Protein AF-A0A2G9T754-F1 (afdb_monomer_lite)

InterPro domains:
  IPR001763 Rhodanese-like domain [PS50206] (34-112)
  IPR036873 Rhodanese-like domain superfamily [G3DSA:3.40.250.10] (13-132)
  IPR036873 Rhodanese-like domain superfamily [SSF52821] (12-132)
  IPR045078 Sulfurtransferase TST/MPST-like [PTHR11364] (13-131)

Organism: Teladorsagia circumcincta (NCBI:txid45464)

Structure (mmCIF, N/CA/C/O backbone):
data_AF-A0A2G9T754-F1
#
_entry.id   AF-A0A2G9T754-F1
#
loop_
_atom_site.group_PDB
_atom_site.id
_atom_site.type_symbol
_atom_site.label_atom_id
_atom_site.label_alt_id
_atom_site.label_comp_id
_atom_site.label_asym_id
_atom_site.label_entity_id
_atom_site.label_seq_id
_atom_site.pdbx_PDB_ins_code
_atom_site.Cartn_x
_atom_site.Cartn_y
_atom_site.Cartn_z
_atom_site.occupancy
_atom_site.B_iso_or_equiv
_atom_site.auth_seq_id
_atom_site.auth_comp_id
_atom_site.auth_asym_id
_atom_site.auth_atom_id
_atom_site.pdbx_PDB_model_num
ATOM 1 N N . ARG A 1 1 ? 9.899 32.865 -13.863 1.00 56.44 1 ARG A N 1
ATOM 2 C CA . ARG A 1 1 ? 10.130 32.770 -12.399 1.00 56.44 1 ARG A CA 1
ATOM 3 C C . ARG A 1 1 ? 8.811 32.356 -11.770 1.00 56.44 1 ARG A C 1
ATOM 5 O O . ARG A 1 1 ? 7.850 33.092 -11.930 1.00 56.44 1 ARG A O 1
ATOM 12 N N . GLY A 1 2 ? 8.735 31.162 -11.184 1.00 69.69 2 GLY A N 1
ATOM 13 C CA . GLY A 1 2 ? 7.503 30.675 -10.562 1.00 69.69 2 GLY A CA 1
ATOM 14 C C . GLY A 1 2 ? 7.271 31.360 -9.218 1.00 69.69 2 GLY A C 1
ATOM 15 O O . GLY A 1 2 ? 8.175 31.392 -8.391 1.00 69.69 2 GLY A O 1
ATOM 16 N N . THR A 1 3 ? 6.082 31.916 -9.011 1.00 82.50 3 THR A N 1
ATOM 17 C CA . THR A 1 3 ? 5.632 32.522 -7.745 1.00 82.50 3 THR A CA 1
ATOM 18 C C . THR A 1 3 ? 4.997 31.478 -6.823 1.00 82.50 3 THR A C 1
ATOM 20 O O . THR A 1 3 ? 4.012 31.754 -6.142 1.00 82.50 3 THR A O 1
ATOM 23 N N . TRP A 1 4 ? 5.521 30.253 -6.835 1.00 83.12 4 TRP A N 1
ATOM 24 C CA . TRP A 1 4 ? 4.996 29.158 -6.027 1.00 83.12 4 TRP A CA 1
ATOM 25 C C . TRP A 1 4 ? 5.562 29.255 -4.611 1.00 83.12 4 TRP A C 1
ATOM 27 O O . TRP A 1 4 ? 6.761 29.474 -4.428 1.00 83.12 4 TRP A O 1
ATOM 37 N N . LYS A 1 5 ? 4.699 29.080 -3.611 1.00 83.06 5 LYS A N 1
ATOM 38 C CA . LYS A 1 5 ? 5.104 28.839 -2.226 1.00 83.06 5 LYS A CA 1
ATOM 39 C C . LYS A 1 5 ? 4.926 27.356 -1.939 1.00 83.06 5 LYS A C 1
ATOM 41 O O . LYS A 1 5 ? 3.854 26.819 -2.202 1.00 83.06 5 LYS A O 1
ATOM 46 N N . ALA A 1 6 ? 5.963 26.715 -1.408 1.00 81.50 6 ALA A N 1
ATOM 47 C CA . ALA A 1 6 ? 5.830 25.368 -0.876 1.00 81.50 6 ALA A CA 1
ATOM 48 C C . ALA A 1 6 ? 4.926 25.415 0.365 1.00 81.50 6 ALA A C 1
ATOM 50 O O . ALA A 1 6 ? 5.126 26.253 1.245 1.00 81.50 6 ALA A O 1
ATOM 51 N N . GLY A 1 7 ? 3.922 24.546 0.399 1.00 80.75 7 GLY A N 1
ATOM 52 C CA . GLY A 1 7 ? 3.152 24.238 1.599 1.00 80.75 7 GLY A CA 1
ATOM 53 C C . GLY A 1 7 ? 3.546 22.853 2.094 1.00 80.75 7 GLY A C 1
ATOM 54 O O . GLY A 1 7 ? 3.818 21.972 1.276 1.00 80.75 7 GLY A O 1
ATOM 55 N N . ASP A 1 8 ? 3.590 22.669 3.409 1.00 81.56 8 ASP A N 1
ATOM 56 C CA . ASP A 1 8 ? 3.781 21.349 3.999 1.00 81.56 8 ASP A CA 1
ATOM 57 C C . ASP A 1 8 ? 2.451 20.587 3.972 1.00 81.56 8 ASP A C 1
ATOM 59 O O . ASP A 1 8 ? 1.479 20.987 4.610 1.00 81.56 8 ASP A O 1
ATOM 63 N N . ASN A 1 9 ? 2.411 19.514 3.185 1.00 83.75 9 ASN A N 1
ATOM 64 C CA . ASN A 1 9 ? 1.278 18.597 3.094 1.00 83.75 9 ASN A CA 1
ATOM 65 C C . ASN A 1 9 ? 1.687 17.173 3.505 1.00 83.75 9 ASN A C 1
ATOM 67 O O . ASN A 1 9 ? 1.023 16.217 3.111 1.00 83.75 9 ASN A O 1
ATOM 71 N N . MET A 1 10 ? 2.779 16.999 4.261 1.00 84.25 10 MET A N 1
ATOM 72 C CA . MET A 1 10 ? 3.280 15.666 4.614 1.00 84.25 10 MET A CA 1
ATOM 73 C C . MET A 1 10 ? 2.240 14.835 5.366 1.00 84.25 10 MET A C 1
ATOM 75 O O . MET A 1 10 ? 2.023 13.682 5.004 1.00 84.25 10 MET A O 1
ATOM 79 N N . ALA A 1 11 ? 1.531 15.434 6.327 1.00 87.44 11 ALA A N 1
ATOM 80 C CA . ALA A 1 11 ? 0.493 14.759 7.112 1.00 87.44 11 ALA A CA 1
ATOM 81 C C . ALA A 1 11 ? -0.716 14.290 6.280 1.00 87.44 11 ALA A C 1
ATOM 83 O O . ALA A 1 11 ? -1.475 13.436 6.722 1.00 87.44 11 ALA A O 1
ATOM 84 N N . LYS A 1 12 ? -0.907 14.837 5.071 1.00 89.81 12 LYS A N 1
ATOM 85 C CA . LYS A 1 12 ? -1.960 14.384 4.154 1.00 89.81 12 LYS A CA 1
ATOM 86 C C . LYS A 1 12 ? -1.599 13.048 3.500 1.00 89.81 12 LYS A C 1
ATOM 88 O O . LYS A 1 12 ? -2.485 12.233 3.284 1.00 89.81 12 LYS A O 1
ATOM 93 N N . TYR A 1 13 ? -0.325 12.858 3.159 1.00 92.44 13 TYR A N 1
ATOM 94 C CA . TYR A 1 13 ? 0.143 11.722 2.357 1.00 92.44 13 TYR A CA 1
ATOM 95 C C . TYR A 1 13 ? 0.892 10.668 3.166 1.00 92.44 13 TYR A C 1
ATOM 97 O O . TYR A 1 13 ? 1.224 9.626 2.617 1.00 92.44 13 TYR A O 1
ATOM 105 N N . ASN A 1 14 ? 1.175 10.921 4.443 1.00 94.94 14 ASN A N 1
ATOM 106 C CA . ASN A 1 14 ? 1.862 9.977 5.316 1.00 94.94 14 ASN A CA 1
ATOM 107 C C . ASN A 1 14 ? 0.991 9.658 6.526 1.00 94.94 14 ASN A C 1
ATOM 109 O O . ASN A 1 14 ? 0.244 10.514 7.005 1.00 94.94 14 ASN A O 1
ATOM 113 N N . ILE A 1 15 ? 1.112 8.428 7.009 1.00 95.75 15 ILE A N 1
ATOM 114 C CA . ILE A 1 15 ? 0.541 7.978 8.273 1.00 95.75 15 ILE A CA 1
ATOM 115 C C . ILE A 1 15 ? 1.659 7.398 9.136 1.00 95.75 15 ILE A C 1
ATOM 117 O O . ILE A 1 15 ? 2.487 6.630 8.646 1.00 95.75 15 ILE A O 1
ATOM 121 N N . THR A 1 16 ? 1.713 7.786 10.408 1.00 95.25 16 THR A N 1
ATOM 122 C CA . THR A 1 16 ? 2.740 7.286 11.330 1.00 95.25 16 THR A CA 1
ATOM 123 C C . THR A 1 16 ? 2.314 5.975 11.985 1.00 95.25 16 THR A C 1
ATOM 125 O O . THR A 1 16 ? 1.135 5.612 11.996 1.00 95.25 16 THR A O 1
ATOM 128 N N . PHE A 1 17 ? 3.278 5.270 12.579 1.00 95.00 17 PHE A N 1
ATOM 129 C CA . PHE A 1 17 ? 2.997 4.078 13.378 1.00 95.00 17 PHE A CA 1
ATOM 130 C C . PHE A 1 17 ? 2.030 4.383 14.532 1.00 95.00 17 PHE A C 1
ATOM 132 O O . PHE A 1 17 ? 1.091 3.630 14.766 1.00 95.00 17 PHE A O 1
ATOM 139 N N . GLU A 1 18 ? 2.206 5.517 15.213 1.00 96.44 18 GLU A N 1
ATOM 140 C CA . GLU A 1 18 ? 1.353 5.931 16.330 1.00 96.44 18 GLU A CA 1
ATOM 141 C C . GLU A 1 18 ? -0.096 6.156 15.893 1.00 96.44 18 GLU A C 1
ATOM 143 O O . GLU A 1 18 ? -1.006 5.799 16.631 1.00 96.44 18 GLU A O 1
ATOM 148 N N . GLN A 1 19 ? -0.312 6.705 14.693 1.00 95.94 19 GLN A N 1
ATOM 149 C CA . GLN A 1 19 ? -1.652 6.894 14.130 1.00 95.94 19 GLN A CA 1
ATOM 150 C C . GLN A 1 19 ? -2.292 5.566 13.706 1.00 95.94 19 GLN A C 1
ATOM 152 O O . GLN A 1 19 ? -3.493 5.379 13.869 1.00 95.94 19 GLN A O 1
ATOM 157 N N . LEU A 1 20 ? -1.504 4.624 13.178 1.00 95.69 20 LEU A N 1
ATOM 158 C CA . LEU A 1 20 ? -1.991 3.277 12.854 1.00 95.69 20 LEU A CA 1
ATOM 159 C C . LEU A 1 20 ? -2.398 2.489 14.106 1.00 95.69 20 LEU A C 1
ATOM 161 O O . LEU A 1 20 ? -3.384 1.750 14.081 1.00 95.69 20 LEU A O 1
ATOM 165 N N . GLU A 1 21 ? -1.651 2.664 15.194 1.00 95.88 21 GLU A N 1
ATOM 166 C CA . GLU A 1 21 ? -1.888 2.008 16.481 1.00 95.88 21 GLU A CA 1
ATOM 167 C C . GLU A 1 21 ? -2.886 2.752 17.380 1.00 95.88 21 GLU A C 1
ATOM 169 O O . GLU A 1 21 ? -3.243 2.245 18.448 1.00 95.88 21 GLU A O 1
ATOM 174 N N . GLU A 1 22 ? -3.342 3.939 16.974 1.00 96.88 22 GLU A N 1
ATOM 175 C CA . GLU A 1 22 ? -4.318 4.720 17.725 1.00 96.88 22 GLU A CA 1
ATOM 176 C C . GLU A 1 22 ? -5.637 3.945 17.855 1.00 96.88 22 GLU A C 1
ATOM 178 O O . GLU A 1 22 ? -6.098 3.271 16.929 1.00 96.88 22 GLU A O 1
ATOM 183 N N . GLN A 1 23 ? -6.254 4.021 19.034 1.00 96.25 23 GLN A N 1
ATOM 184 C CA . GLN A 1 23 ? -7.524 3.360 19.311 1.00 96.25 23 GLN A CA 1
ATOM 185 C C . GLN A 1 23 ? -8.677 4.149 18.676 1.00 96.25 23 GLN A C 1
ATOM 187 O O . GLN A 1 23 ? -8.957 5.277 19.080 1.00 96.25 23 GLN A O 1
ATOM 192 N N . HIS A 1 24 ? -9.419 3.525 17.760 1.00 92.69 24 HIS A N 1
ATOM 193 C CA . HIS A 1 24 ? -10.610 4.105 17.137 1.00 92.69 24 HIS A CA 1
ATOM 194 C C . HIS A 1 24 ? -11.844 3.278 17.500 1.00 92.69 24 HIS A C 1
ATOM 196 O O . HIS A 1 24 ? -12.238 2.357 16.789 1.00 92.69 24 HIS A O 1
ATOM 202 N N . GLY A 1 25 ? -12.471 3.616 18.629 1.00 92.12 25 GLY A N 1
ATOM 203 C CA . GLY A 1 25 ? -13.604 2.854 19.152 1.00 92.12 25 GLY A CA 1
ATOM 204 C C . GLY A 1 25 ? -13.144 1.555 19.810 1.00 92.12 25 GLY A C 1
ATOM 205 O O . GLY A 1 25 ? -12.395 1.591 20.784 1.00 92.12 25 GLY A O 1
ATOM 206 N N . ASP A 1 26 ? -13.602 0.414 19.302 1.00 94.25 26 ASP A N 1
ATOM 207 C CA . ASP A 1 26 ? -13.332 -0.925 19.840 1.00 94.25 26 ASP A CA 1
ATOM 208 C C . ASP A 1 26 ? -12.052 -1.579 19.298 1.00 94.25 26 ASP A C 1
ATOM 210 O O . ASP A 1 26 ? -11.551 -2.522 19.909 1.00 94.25 26 ASP A O 1
ATOM 214 N N . ARG A 1 27 ? -11.480 -1.046 18.214 1.00 95.19 27 ARG A N 1
ATOM 215 C CA . ARG A 1 27 ? -10.271 -1.568 17.559 1.00 95.19 27 ARG A CA 1
ATOM 216 C C . ARG A 1 27 ? -9.297 -0.453 17.156 1.00 95.19 27 ARG A C 1
ATOM 218 O O . ARG A 1 27 ? -9.697 0.705 17.004 1.00 95.19 27 ARG A O 1
ATOM 225 N N . LYS A 1 28 ? -8.014 -0.778 16.999 1.00 96.81 28 LYS A N 1
ATOM 226 C CA . LYS A 1 28 ? -6.987 0.162 16.507 1.00 96.81 28 LYS A CA 1
ATOM 227 C C . LYS A 1 28 ? -7.207 0.481 15.038 1.00 96.81 28 LYS A C 1
ATOM 229 O O . LYS A 1 28 ? -7.778 -0.346 14.333 1.00 96.81 28 LYS A O 1
ATOM 234 N N . TYR A 1 29 ? -6.730 1.623 14.542 1.00 95.88 29 TYR A N 1
ATOM 235 C CA . TYR A 1 29 ? -6.957 2.019 13.144 1.00 95.88 29 TYR A CA 1
ATOM 236 C C . TYR A 1 29 ? -6.502 0.950 12.135 1.00 95.88 29 TYR A C 1
ATOM 238 O O . TYR A 1 29 ? -7.251 0.599 11.225 1.00 95.88 29 TYR A O 1
ATOM 246 N N . ILE A 1 30 ? -5.332 0.344 12.352 1.00 96.00 30 ILE A N 1
ATOM 247 C CA . ILE A 1 30 ? -4.789 -0.728 11.501 1.00 96.00 30 ILE A CA 1
ATOM 248 C C . ILE A 1 30 ? -5.649 -2.008 11.471 1.00 96.00 30 ILE A C 1
ATOM 250 O O . ILE A 1 30 ? -5.539 -2.809 10.547 1.00 96.00 30 ILE A O 1
ATOM 254 N N . GLU A 1 31 ? -6.540 -2.204 12.445 1.00 96.56 31 GLU A N 1
ATOM 255 C CA . GLU A 1 31 ? -7.410 -3.384 12.551 1.00 96.56 31 GLU A CA 1
ATOM 256 C C . GLU A 1 31 ? -8.714 -3.238 11.744 1.00 96.56 31 GLU A C 1
ATOM 258 O O . GLU A 1 31 ? -9.469 -4.204 11.599 1.00 96.56 31 GLU A O 1
ATOM 263 N N . TRP A 1 32 ? -8.981 -2.065 11.154 1.00 95.94 32 TRP A N 1
ATOM 264 C CA . TRP A 1 32 ? -10.134 -1.802 10.278 1.00 95.94 32 TRP A CA 1
ATOM 265 C C . TRP A 1 32 ? -9.955 -2.420 8.873 1.00 95.94 32 TRP A C 1
ATOM 267 O O . TRP A 1 32 ? -10.197 -1.791 7.847 1.00 95.94 32 TRP A O 1
ATOM 277 N N . THR A 1 33 ? -9.531 -3.684 8.813 1.00 94.94 33 THR A N 1
ATOM 278 C CA . THR A 1 33 ? -9.178 -4.416 7.577 1.00 94.94 33 THR A CA 1
ATOM 279 C C . THR A 1 33 ? -10.333 -4.549 6.573 1.00 94.94 33 THR A C 1
ATOM 281 O O . THR A 1 33 ? -10.103 -4.691 5.370 1.00 94.94 33 THR A O 1
ATOM 284 N N . ASP A 1 34 ? -11.577 -4.453 7.046 1.00 94.12 34 ASP A N 1
ATOM 285 C CA . ASP A 1 34 ? -12.781 -4.479 6.213 1.00 94.12 34 ASP A CA 1
ATOM 286 C C . ASP A 1 34 ? -13.160 -3.110 5.642 1.00 94.12 34 ASP A C 1
ATOM 288 O O . ASP A 1 34 ? -13.923 -3.055 4.680 1.00 94.12 34 ASP A O 1
ATOM 292 N N . ASP A 1 35 ? -12.621 -2.021 6.187 1.00 95.94 35 ASP A N 1
ATOM 293 C CA . ASP A 1 35 ? -12.980 -0.643 5.834 1.00 95.94 35 ASP A CA 1
ATOM 294 C C . ASP A 1 35 ? -11.821 0.104 5.150 1.00 95.94 35 ASP A C 1
ATOM 296 O O . ASP A 1 35 ? -12.040 1.118 4.488 1.00 95.94 35 ASP A O 1
ATOM 300 N N . LEU A 1 36 ? -10.597 -0.426 5.240 1.00 97.31 36 LEU A N 1
ATOM 301 C CA . LEU A 1 36 ? -9.379 0.134 4.655 1.00 97.31 36 LEU A CA 1
ATOM 302 C C . LEU A 1 36 ? -8.847 -0.749 3.514 1.00 97.31 36 LEU A C 1
ATOM 304 O O . LEU A 1 36 ? -8.953 -1.976 3.544 1.00 97.31 36 LEU A O 1
ATOM 308 N N . ASN A 1 37 ? -8.195 -0.140 2.522 1.00 98.25 37 ASN A N 1
ATOM 309 C CA . ASN A 1 37 ? -7.221 -0.847 1.693 1.00 98.25 37 ASN A CA 1
ATOM 310 C C . ASN A 1 37 ? -5.865 -0.796 2.401 1.00 98.25 37 ASN A C 1
ATOM 312 O O . ASN A 1 37 ? -5.178 0.221 2.347 1.00 98.25 37 ASN A O 1
ATOM 316 N N . LEU A 1 38 ? -5.476 -1.889 3.049 1.00 98.19 38 LEU A N 1
ATOM 317 C CA . LEU A 1 38 ? -4.142 -2.047 3.625 1.00 98.19 38 LEU A CA 1
ATOM 318 C C . LEU A 1 38 ? -3.265 -2.794 2.622 1.00 98.19 38 LEU A C 1
ATOM 320 O O . LEU A 1 38 ? -3.489 -3.977 2.358 1.00 98.19 38 LEU A O 1
ATOM 324 N N . LEU A 1 39 ? -2.316 -2.095 2.004 1.00 98.50 39 LEU A N 1
ATOM 325 C CA . LEU A 1 39 ? -1.549 -2.602 0.869 1.00 98.50 39 LEU A CA 1
ATOM 326 C C . LEU A 1 39 ? -0.060 -2.684 1.203 1.00 98.50 39 LEU A C 1
ATOM 328 O O . LEU A 1 39 ? 0.539 -1.733 1.699 1.00 98.50 39 LEU A O 1
ATOM 332 N N . ASP A 1 40 ? 0.552 -3.819 0.891 1.00 98.00 40 ASP A N 1
ATOM 333 C CA . ASP A 1 40 ? 1.996 -4.019 0.951 1.00 98.00 40 ASP A CA 1
ATOM 334 C C . ASP A 1 40 ? 2.558 -4.032 -0.470 1.00 98.00 40 ASP A C 1
ATOM 336 O O . ASP A 1 40 ? 2.252 -4.924 -1.263 1.00 98.00 40 ASP A O 1
ATOM 340 N N . SER A 1 41 ? 3.371 -3.028 -0.787 1.00 98.00 41 SER A N 1
ATOM 341 C CA . SER A 1 41 ? 3.908 -2.792 -2.132 1.00 98.00 41 SER A CA 1
ATOM 342 C C . SER A 1 41 ? 5.252 -3.473 -2.410 1.00 98.00 41 SER A C 1
ATO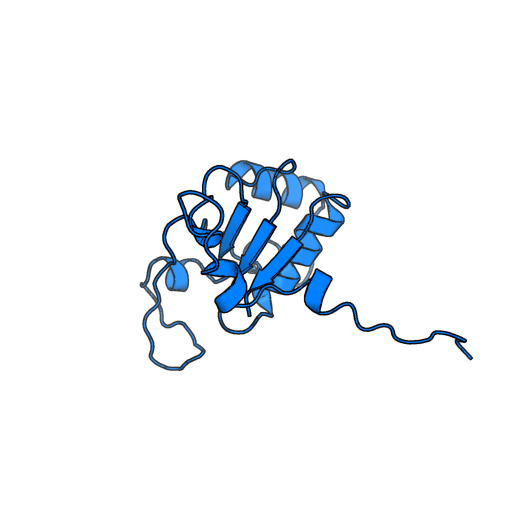M 344 O O . SER A 1 41 ? 5.832 -3.290 -3.488 1.00 98.00 41 SER A O 1
ATOM 346 N N . ARG A 1 42 ? 5.758 -4.260 -1.456 1.00 97.12 42 ARG A N 1
ATOM 347 C CA . ARG A 1 42 ? 7.011 -5.009 -1.593 1.00 97.12 42 ARG A CA 1
ATOM 348 C C . ARG A 1 42 ? 6.856 -6.179 -2.554 1.00 97.12 42 ARG A C 1
ATOM 350 O O . ARG A 1 42 ? 5.752 -6.623 -2.864 1.00 97.12 42 ARG A O 1
ATOM 357 N N . VAL A 1 43 ? 7.988 -6.702 -3.021 1.00 96.19 43 VAL A N 1
ATOM 358 C CA . VAL A 1 43 ? 8.018 -7.914 -3.854 1.00 96.19 43 VAL A CA 1
ATOM 359 C C . VAL A 1 43 ? 7.433 -9.108 -3.094 1.00 96.19 43 VAL A C 1
ATOM 361 O O . VAL A 1 43 ? 7.618 -9.216 -1.881 1.00 96.19 43 VAL A O 1
ATOM 364 N N . ARG A 1 44 ? 6.767 -10.029 -3.804 1.00 97.06 44 ARG A N 1
ATOM 365 C CA . ARG A 1 44 ? 6.004 -11.134 -3.186 1.00 97.06 44 ARG A CA 1
ATOM 366 C C . ARG A 1 44 ? 6.802 -11.933 -2.167 1.00 97.06 44 ARG A C 1
ATOM 368 O O . ARG A 1 44 ? 6.330 -12.160 -1.060 1.00 97.06 44 ARG A O 1
ATOM 375 N N . GLY A 1 45 ? 8.055 -12.255 -2.480 1.00 96.31 45 GLY A N 1
ATOM 376 C CA . GLY A 1 45 ? 8.879 -13.033 -1.561 1.00 96.31 45 GLY A CA 1
ATOM 377 C C . GLY A 1 45 ? 9.172 -12.340 -0.221 1.00 96.31 45 GLY A C 1
ATOM 378 O O . GLY A 1 45 ? 9.376 -13.024 0.777 1.00 96.31 45 GLY A O 1
ATOM 379 N N . GLN A 1 46 ? 9.179 -11.000 -0.165 1.00 95.94 46 GLN A N 1
ATOM 380 C CA . GLN A 1 46 ? 9.337 -10.265 1.100 1.00 95.94 46 GLN A CA 1
ATOM 381 C C . GLN A 1 46 ? 8.066 -10.333 1.947 1.00 95.94 46 GLN A C 1
ATOM 383 O O . GLN A 1 46 ? 8.142 -10.369 3.171 1.00 95.94 46 GLN A O 1
ATOM 388 N N . PHE A 1 47 ? 6.900 -10.368 1.308 1.00 96.62 47 PHE A N 1
ATOM 389 C CA . PHE A 1 47 ? 5.626 -10.552 1.994 1.00 96.62 47 PHE A CA 1
ATOM 390 C C . PHE A 1 47 ? 5.459 -11.998 2.490 1.00 96.62 47 PHE A C 1
ATOM 392 O O . PHE A 1 47 ? 5.063 -12.233 3.628 1.00 96.62 47 PHE A O 1
ATOM 399 N N . GLU A 1 48 ? 5.823 -12.972 1.653 1.00 96.38 48 GLU A N 1
ATOM 400 C CA . GLU A 1 48 ? 5.722 -14.412 1.934 1.00 96.38 48 GLU A CA 1
ATOM 401 C C . GLU A 1 48 ? 6.825 -14.937 2.868 1.00 96.38 48 GLU A C 1
ATOM 403 O O . GLU A 1 48 ? 6.766 -16.082 3.314 1.00 96.38 48 GLU A O 1
ATOM 408 N N . GLY A 1 49 ? 7.849 -14.127 3.152 1.00 95.06 49 GLY A N 1
ATOM 409 C CA . GLY A 1 49 ? 8.989 -14.521 3.982 1.00 95.06 49 GLY A CA 1
ATOM 410 C C . GLY A 1 49 ? 9.942 -15.513 3.316 1.00 95.06 49 GLY A C 1
ATOM 411 O O . GLY A 1 49 ? 10.665 -16.237 3.997 1.00 95.06 49 GLY A O 1
ATOM 412 N N . THR A 1 50 ? 9.964 -15.550 1.983 1.00 95.12 50 THR A N 1
ATOM 413 C CA . THR A 1 50 ? 10.863 -16.407 1.198 1.00 95.12 50 THR A CA 1
ATOM 414 C C . THR A 1 50 ? 12.166 -15.705 0.815 1.00 95.12 50 THR A C 1
ATOM 416 O O . THR A 1 50 ? 13.145 -16.381 0.496 1.00 95.12 50 THR A O 1
ATOM 419 N N . VAL A 1 51 ? 12.215 -14.366 0.887 1.00 93.56 51 VAL A N 1
ATOM 420 C CA . VAL A 1 51 ? 13.437 -13.568 0.681 1.00 93.56 51 VAL A CA 1
ATOM 421 C C . VAL A 1 51 ? 13.623 -12.501 1.778 1.00 93.56 51 VAL A C 1
ATOM 423 O O . VAL A 1 51 ? 12.660 -12.149 2.466 1.00 93.56 51 VAL A O 1
ATOM 426 N N . PRO A 1 52 ? 14.846 -11.967 1.970 1.00 92.75 52 PRO A N 1
ATOM 427 C CA . PRO A 1 52 ? 15.096 -10.863 2.897 1.00 92.75 52 PRO A CA 1
ATOM 428 C C . PRO A 1 52 ? 14.430 -9.541 2.478 1.00 92.75 52 PRO A C 1
ATOM 430 O O . PRO A 1 52 ? 14.199 -9.304 1.296 1.00 92.75 52 PRO A O 1
ATOM 433 N N . THR A 1 53 ? 14.182 -8.642 3.435 1.00 86.44 53 THR A N 1
ATOM 434 C CA . THR A 1 53 ? 13.548 -7.323 3.227 1.00 86.44 53 THR A CA 1
ATOM 435 C C . THR A 1 53 ? 14.464 -6.272 2.589 1.00 86.44 53 THR A C 1
ATOM 437 O O . THR A 1 53 ? 14.019 -5.149 2.368 1.00 86.44 53 THR A O 1
ATOM 440 N N . ASP A 1 54 ? 15.725 -6.615 2.292 1.00 83.31 54 ASP A N 1
ATOM 441 C CA . ASP A 1 54 ? 16.842 -5.760 1.831 1.00 83.31 54 ASP A CA 1
ATOM 442 C C . ASP A 1 54 ? 17.227 -4.607 2.780 1.00 83.31 54 ASP A C 1
ATOM 444 O O . ASP A 1 54 ? 18.407 -4.366 3.036 1.00 83.31 54 ASP A O 1
ATOM 448 N N . SER A 1 55 ? 16.237 -3.921 3.345 1.00 84.06 55 SER A N 1
ATOM 449 C CA . SER A 1 55 ? 16.344 -2.869 4.346 1.00 84.06 55 SER A CA 1
ATOM 450 C C . SER A 1 55 ? 15.333 -3.150 5.467 1.00 84.06 55 SER A C 1
ATOM 452 O O . SER A 1 55 ? 14.133 -3.142 5.196 1.00 84.06 55 SER A O 1
ATOM 454 N N . PRO A 1 56 ? 15.766 -3.418 6.711 1.00 82.88 56 PRO A N 1
ATOM 455 C CA . PRO A 1 56 ? 17.148 -3.647 7.136 1.00 82.88 56 PRO A CA 1
ATOM 456 C C . PRO A 1 56 ? 17.756 -4.923 6.513 1.00 82.88 56 PRO A C 1
ATOM 458 O O . PRO A 1 56 ? 17.032 -5.876 6.217 1.00 82.88 56 PRO A O 1
ATOM 461 N N . PRO A 1 57 ? 19.087 -4.971 6.315 1.00 83.62 57 PRO A N 1
ATOM 462 C CA . PRO A 1 57 ? 19.738 -6.112 5.680 1.00 83.62 57 PRO A CA 1
ATOM 463 C C . PRO A 1 57 ? 19.638 -7.368 6.551 1.00 83.62 57 PRO A C 1
ATOM 465 O O . PRO A 1 57 ? 19.727 -7.299 7.777 1.00 83.62 57 PRO A O 1
ATOM 468 N N . ASN A 1 58 ? 19.534 -8.530 5.902 1.00 82.69 58 ASN A N 1
ATOM 469 C CA . ASN A 1 58 ? 19.484 -9.856 6.535 1.00 82.69 58 ASN A CA 1
ATOM 470 C C . ASN A 1 58 ? 18.269 -10.117 7.445 1.00 82.69 58 ASN A C 1
ATOM 472 O O . ASN A 1 58 ? 18.280 -11.078 8.213 1.00 82.69 58 ASN A O 1
ATOM 476 N N . VAL A 1 59 ? 17.217 -9.304 7.357 1.00 90.81 59 VAL A N 1
ATOM 477 C CA . VAL A 1 59 ? 15.929 -9.605 7.989 1.00 90.81 59 VAL A CA 1
ATOM 478 C C . VAL A 1 59 ? 15.059 -10.349 6.987 1.00 90.81 59 VAL A C 1
ATOM 480 O O . VAL A 1 59 ? 14.881 -9.891 5.863 1.00 90.81 59 VAL A O 1
ATOM 483 N N . ILE A 1 60 ? 14.556 -11.523 7.374 1.00 92.31 60 ILE A N 1
ATOM 484 C CA . ILE A 1 60 ? 13.632 -12.296 6.538 1.00 92.31 60 ILE A CA 1
ATOM 485 C C . ILE A 1 60 ? 12.290 -11.574 6.473 1.00 92.31 60 ILE A C 1
ATOM 487 O O . ILE A 1 60 ? 11.818 -11.025 7.470 1.00 92.31 60 ILE A O 1
ATOM 491 N N . GLY A 1 61 ? 11.694 -11.580 5.284 1.00 91.06 61 GLY A N 1
ATOM 492 C CA . GLY A 1 61 ? 10.365 -11.052 5.048 1.00 91.06 61 GLY A CA 1
ATOM 493 C C . GLY A 1 61 ? 9.291 -11.620 5.983 1.00 91.06 61 GLY A C 1
ATOM 494 O O . GLY A 1 61 ? 9.378 -12.739 6.483 1.00 91.06 61 GLY A O 1
ATOM 495 N N . THR A 1 62 ? 8.259 -10.822 6.207 1.00 93.75 62 THR A N 1
ATOM 496 C CA . THR A 1 62 ? 7.022 -11.184 6.905 1.00 93.75 62 THR A CA 1
ATOM 497 C C . THR A 1 62 ? 5.933 -10.228 6.435 1.00 93.75 62 THR A C 1
ATOM 499 O O . THR A 1 62 ? 6.234 -9.281 5.709 1.00 93.75 62 THR A O 1
ATOM 502 N N . TYR A 1 63 ? 4.694 -10.405 6.875 1.00 94.75 63 TYR A N 1
ATOM 503 C CA . TYR A 1 63 ? 3.594 -9.501 6.562 1.00 94.75 63 TYR A CA 1
ATOM 504 C C . TYR A 1 63 ? 2.901 -8.978 7.819 1.00 94.75 63 TYR A C 1
ATOM 506 O O . TYR A 1 63 ? 2.935 -9.595 8.885 1.00 94.75 63 TYR A O 1
ATOM 514 N N . ILE A 1 64 ? 2.247 -7.826 7.670 1.00 94.56 64 ILE A N 1
ATOM 515 C CA . ILE A 1 64 ? 1.335 -7.287 8.677 1.00 94.56 64 ILE A CA 1
ATOM 516 C C . ILE A 1 64 ? -0.048 -7.911 8.435 1.00 94.56 64 ILE A C 1
ATOM 518 O O . ILE A 1 64 ? -0.556 -7.820 7.313 1.00 94.56 64 ILE A O 1
ATOM 522 N N . PRO A 1 65 ? -0.681 -8.552 9.434 1.00 94.81 65 PRO A N 1
ATOM 523 C CA . PRO A 1 65 ? -2.022 -9.110 9.277 1.00 94.81 65 PRO A CA 1
ATOM 524 C C . PRO A 1 65 ? -3.023 -8.087 8.724 1.00 94.81 65 PRO A C 1
ATOM 526 O O . PRO A 1 65 ? -3.027 -6.928 9.124 1.00 94.81 65 PRO A O 1
ATOM 529 N N . GLY A 1 66 ? -3.864 -8.520 7.782 1.00 95.25 66 GLY A N 1
ATOM 530 C CA . GLY A 1 66 ? -4.835 -7.656 7.100 1.00 95.25 66 GLY A CA 1
ATOM 531 C C . GLY A 1 66 ? -4.307 -6.960 5.843 1.00 95.25 66 GLY A C 1
ATOM 532 O O . GLY A 1 66 ? -5.110 -6.591 4.986 1.00 95.25 66 GLY A O 1
ATOM 533 N N . PHE A 1 67 ? -2.985 -6.839 5.678 1.00 97.38 67 PHE A N 1
ATOM 534 C CA . PHE A 1 67 ? -2.404 -6.271 4.463 1.00 97.38 67 PHE A CA 1
ATOM 535 C C . PHE A 1 67 ? -2.486 -7.255 3.293 1.00 97.38 67 PHE A C 1
ATOM 537 O O . PHE A 1 67 ? -2.252 -8.456 3.440 1.00 97.38 67 PHE A O 1
ATOM 544 N N . LYS A 1 68 ? -2.777 -6.727 2.103 1.00 97.75 68 LYS A N 1
ATOM 545 C CA . LYS A 1 68 ? -2.736 -7.456 0.831 1.00 97.75 68 LYS A CA 1
ATOM 546 C C . LYS A 1 68 ? -1.476 -7.081 0.071 1.00 97.75 68 LYS A C 1
ATOM 548 O O . LYS A 1 68 ? -1.138 -5.903 -0.022 1.00 97.75 68 LYS A O 1
ATOM 553 N N . ASN A 1 69 ? -0.799 -8.066 -0.508 1.00 98.00 69 ASN A N 1
ATOM 554 C CA . ASN A 1 69 ? 0.414 -7.808 -1.270 1.00 98.00 69 ASN A CA 1
ATOM 555 C C . ASN A 1 69 ? 0.109 -7.413 -2.718 1.00 98.00 69 ASN A C 1
ATOM 557 O O . ASN A 1 69 ? -0.408 -8.217 -3.494 1.00 98.00 69 ASN A O 1
ATOM 561 N N . LEU A 1 70 ? 0.459 -6.176 -3.061 1.00 98.38 70 LEU A N 1
ATOM 562 C CA . LEU A 1 70 ? 0.331 -5.572 -4.382 1.00 98.38 70 LEU A CA 1
ATOM 563 C C . LEU A 1 70 ? 1.701 -4.997 -4.788 1.00 98.38 70 LEU A C 1
ATOM 565 O O . LEU A 1 70 ? 1.921 -3.793 -4.652 1.00 98.38 70 LEU A O 1
ATOM 569 N N . PRO A 1 71 ? 2.647 -5.826 -5.266 1.00 97.75 71 PRO A N 1
ATOM 570 C CA . PRO A 1 71 ? 4.001 -5.371 -5.563 1.00 97.75 71 PRO A CA 1
ATOM 571 C C . PRO A 1 71 ? 4.024 -4.241 -6.596 1.00 97.75 71 PRO A C 1
ATOM 573 O O . PRO A 1 71 ? 3.575 -4.418 -7.726 1.00 97.75 71 PRO A O 1
ATOM 576 N N . ALA A 1 72 ? 4.624 -3.097 -6.256 1.00 97.50 72 ALA A N 1
ATOM 577 C CA . ALA A 1 72 ? 4.679 -1.953 -7.174 1.00 97.50 72 ALA A CA 1
ATOM 578 C C . ALA A 1 72 ? 5.464 -2.264 -8.464 1.00 97.50 72 ALA A C 1
ATOM 580 O O . ALA A 1 72 ? 5.214 -1.669 -9.508 1.00 97.50 72 ALA A O 1
ATOM 581 N N . ALA A 1 73 ? 6.392 -3.225 -8.404 1.00 96.06 73 ALA A N 1
ATOM 582 C CA . ALA A 1 73 ? 7.159 -3.684 -9.559 1.00 96.06 73 ALA A CA 1
ATOM 583 C C . ALA A 1 73 ? 6.291 -4.354 -10.642 1.00 96.06 73 ALA A C 1
ATOM 585 O O . ALA A 1 73 ? 6.666 -4.323 -11.805 1.00 96.06 73 ALA A O 1
ATOM 586 N N . GLU A 1 74 ? 5.125 -4.915 -10.295 1.00 97.25 74 GLU A N 1
ATOM 587 C CA . GLU A 1 74 ? 4.203 -5.540 -11.266 1.00 97.25 74 GLU A CA 1
ATOM 588 C C . GLU A 1 74 ? 3.406 -4.518 -12.095 1.00 97.25 74 GLU A C 1
ATOM 590 O O . GLU A 1 74 ? 2.685 -4.885 -13.027 1.00 97.25 74 GLU A O 1
ATOM 595 N N . LEU A 1 75 ? 3.533 -3.231 -11.762 1.00 97.00 75 LEU A N 1
ATOM 596 C CA . LEU A 1 75 ? 2.949 -2.122 -12.512 1.00 97.00 75 LEU A CA 1
ATOM 597 C C . LEU A 1 75 ? 3.896 -1.558 -13.575 1.00 97.00 75 LEU A C 1
ATOM 599 O O . LEU A 1 75 ? 3.493 -0.657 -14.307 1.00 97.00 75 LEU A O 1
ATOM 603 N N . VAL A 1 76 ? 5.134 -2.056 -13.652 1.00 96.00 76 VAL A N 1
ATOM 604 C CA . VAL A 1 76 ? 6.167 -1.563 -14.566 1.00 96.00 76 VAL A CA 1
ATOM 605 C C . VAL A 1 76 ? 6.573 -2.667 -15.538 1.00 96.00 76 VAL A C 1
ATOM 607 O O . VAL A 1 76 ? 6.953 -3.758 -15.122 1.00 96.00 76 VAL A O 1
ATOM 610 N N . GLU A 1 77 ? 6.544 -2.366 -16.832 1.00 94.94 77 GLU A N 1
ATOM 611 C CA . GLU A 1 77 ? 6.962 -3.249 -17.921 1.00 94.94 77 GLU A CA 1
ATOM 612 C C . GLU A 1 77 ? 7.881 -2.472 -18.872 1.00 94.94 77 GLU A C 1
ATOM 614 O O . GLU A 1 77 ? 7.580 -1.342 -19.249 1.00 94.94 77 GLU A O 1
ATOM 619 N N . GLU A 1 78 ? 9.050 -3.033 -19.204 1.00 94.06 78 GLU A N 1
ATOM 620 C CA . GLU A 1 78 ? 10.055 -2.385 -20.072 1.00 94.06 78 GLU A CA 1
ATOM 621 C C . GLU A 1 78 ? 10.425 -0.944 -19.643 1.00 94.06 78 GLU A C 1
ATOM 623 O O . GLU A 1 78 ? 10.702 -0.063 -20.458 1.00 94.06 78 GLU A O 1
ATOM 628 N N . GLY A 1 79 ? 10.431 -0.689 -18.328 1.00 93.69 79 GLY A N 1
ATOM 629 C CA . GLY A 1 79 ? 10.754 0.621 -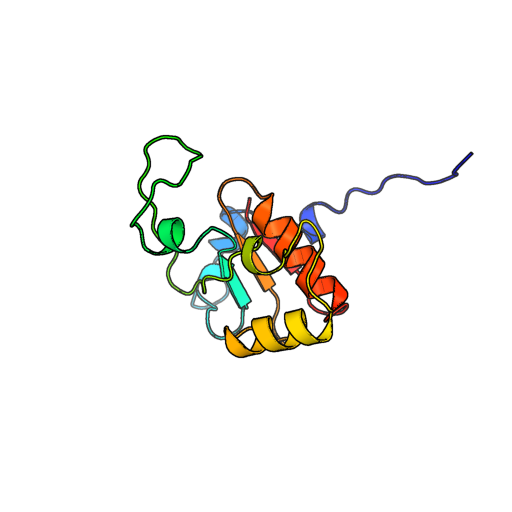17.749 1.00 93.69 79 GLY A CA 1
ATOM 630 C C . GLY A 1 79 ? 9.634 1.662 -17.840 1.00 93.69 79 GLY A C 1
ATOM 631 O O . GLY A 1 79 ? 9.852 2.816 -17.469 1.00 93.69 79 GLY A O 1
ATOM 632 N N . LEU A 1 80 ? 8.445 1.270 -18.299 1.00 95.31 80 LEU A N 1
ATOM 633 C CA . LEU A 1 80 ? 7.255 2.109 -18.383 1.00 95.31 80 LEU A CA 1
ATOM 634 C C . LEU A 1 80 ? 6.172 1.600 -17.433 1.00 95.31 80 LEU A C 1
ATOM 636 O O . LEU A 1 80 ? 6.088 0.409 -17.149 1.00 95.31 80 LEU A O 1
ATOM 640 N N . MET A 1 81 ? 5.329 2.507 -16.944 1.00 95.88 81 MET A N 1
ATOM 641 C CA . MET A 1 81 ? 4.101 2.100 -16.262 1.00 95.88 81 MET A CA 1
ATOM 642 C C . MET A 1 81 ? 3.188 1.390 -17.261 1.00 95.88 81 MET A C 1
ATOM 644 O O . MET A 1 81 ? 3.090 1.812 -18.413 1.00 95.88 81 MET A O 1
ATOM 648 N N . ARG A 1 82 ? 2.504 0.342 -16.804 1.00 96.94 82 ARG A N 1
ATOM 649 C CA . ARG A 1 82 ? 1.439 -0.311 -17.569 1.00 96.94 82 ARG A CA 1
ATOM 650 C C . ARG A 1 82 ? 0.321 0.680 -17.906 1.00 96.94 82 ARG A C 1
ATOM 652 O O . ARG A 1 82 ? 0.160 1.704 -17.243 1.00 96.94 82 ARG A O 1
ATOM 659 N N . GLU A 1 83 ? -0.471 0.350 -18.921 1.00 97.12 83 GLU A N 1
ATOM 660 C CA . GLU A 1 83 ? -1.612 1.169 -19.339 1.00 97.12 83 GLU A CA 1
ATOM 661 C C . GLU A 1 83 ? -2.665 1.304 -18.226 1.00 97.12 83 GLU A C 1
ATOM 663 O O . GLU A 1 83 ? -2.829 0.429 -17.372 1.00 97.12 83 GLU A O 1
ATOM 668 N N . ASN A 1 84 ? -3.419 2.402 -18.239 1.00 96.94 84 ASN A N 1
ATOM 669 C CA . ASN A 1 84 ? -4.350 2.733 -17.158 1.00 96.94 84 ASN A CA 1
ATOM 670 C C . ASN A 1 84 ? -5.435 1.662 -16.940 1.00 96.94 84 ASN A C 1
ATOM 672 O O . ASN A 1 84 ? -5.764 1.328 -15.798 1.00 96.94 84 ASN A O 1
ATOM 676 N N . GLU A 1 85 ? -5.988 1.104 -18.017 1.00 97.38 85 GLU A N 1
ATOM 677 C CA . GLU A 1 85 ? -6.983 0.027 -17.966 1.00 97.38 85 GLU A CA 1
ATOM 678 C C . GLU A 1 85 ? -6.411 -1.267 -17.369 1.00 97.38 85 GLU A C 1
ATOM 680 O O . GLU A 1 85 ? -7.096 -1.969 -16.615 1.00 97.38 85 GLU A O 1
ATOM 685 N N . ASP A 1 86 ? -5.140 -1.552 -17.647 1.00 97.56 86 ASP A N 1
ATOM 686 C CA . ASP A 1 86 ? -4.413 -2.699 -17.112 1.00 97.56 86 ASP A CA 1
ATOM 687 C C . ASP A 1 86 ? -4.148 -2.542 -15.615 1.00 97.56 86 ASP A C 1
ATOM 689 O O . ASP A 1 86 ? -4.378 -3.476 -14.843 1.00 97.56 86 ASP A O 1
ATOM 693 N N . ILE A 1 87 ? -3.712 -1.350 -15.193 1.00 98.06 87 ILE A N 1
ATOM 694 C CA . ILE A 1 87 ? -3.514 -1.013 -13.779 1.00 98.06 87 ILE A CA 1
ATOM 695 C C . ILE A 1 87 ? -4.841 -1.144 -13.028 1.00 98.06 87 ILE A C 1
ATOM 697 O O . IL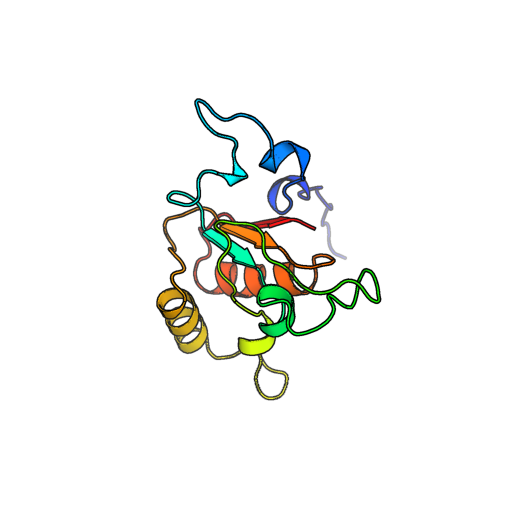E A 1 87 ? -4.888 -1.792 -11.981 1.00 98.06 87 ILE A O 1
ATOM 701 N N . ARG A 1 88 ? -5.934 -0.585 -13.569 1.00 98.12 88 ARG A N 1
ATOM 702 C CA . ARG A 1 88 ? -7.279 -0.700 -12.980 1.00 98.12 88 ARG A CA 1
ATOM 703 C C . ARG A 1 88 ? -7.670 -2.162 -12.776 1.00 98.12 88 ARG A C 1
ATOM 705 O O . ARG A 1 88 ? -8.024 -2.554 -11.666 1.00 98.12 88 ARG A O 1
ATOM 712 N N . SER A 1 89 ? -7.561 -2.964 -13.833 1.00 97.94 89 SER A N 1
ATOM 713 C CA . SER A 1 89 ? -7.938 -4.379 -13.808 1.00 97.94 89 SER A CA 1
ATOM 714 C C . SER A 1 89 ? -7.082 -5.174 -12.820 1.00 97.94 89 SER A C 1
ATOM 716 O O . SER A 1 89 ? -7.599 -6.001 -12.071 1.00 97.94 89 SER A O 1
ATOM 718 N N . TRP A 1 90 ? -5.775 -4.902 -12.773 1.00 98.06 90 TRP A N 1
ATOM 719 C CA . TRP A 1 90 ? -4.854 -5.552 -11.844 1.00 98.06 90 TRP A CA 1
ATOM 720 C C . TRP A 1 90 ? -5.158 -5.191 -10.383 1.00 98.06 90 TRP A C 1
ATOM 722 O O . TRP A 1 90 ? -5.173 -6.089 -9.540 1.00 98.06 90 TRP A O 1
ATOM 732 N N . LEU A 1 91 ? -5.464 -3.923 -10.079 1.00 98.25 91 LEU A N 1
ATOM 733 C CA . LEU A 1 91 ? -5.850 -3.484 -8.732 1.00 98.25 91 LEU A CA 1
ATOM 734 C C . LEU A 1 91 ? -7.120 -4.207 -8.259 1.00 98.25 91 LEU A C 1
ATOM 736 O O . LEU A 1 91 ? -7.138 -4.798 -7.176 1.00 98.25 91 LEU A O 1
ATOM 740 N N . GLU A 1 92 ? -8.172 -4.197 -9.080 1.00 96.94 92 GLU A N 1
ATOM 741 C CA . GLU A 1 92 ? -9.458 -4.829 -8.760 1.00 96.94 92 GLU A CA 1
ATOM 742 C C . GLU A 1 92 ? -9.318 -6.348 -8.577 1.00 96.94 92 GLU A C 1
ATOM 744 O O . GLU A 1 92 ? -9.860 -6.906 -7.616 1.00 96.94 92 GLU A O 1
ATOM 749 N N . LEU A 1 93 ? -8.526 -7.006 -9.434 1.00 97.44 93 LEU A N 1
ATOM 750 C CA . LEU A 1 93 ? -8.217 -8.436 -9.338 1.00 97.44 93 LEU A CA 1
ATOM 751 C C . LEU A 1 93 ? -7.535 -8.796 -8.010 1.00 97.44 93 LEU A C 1
ATOM 753 O O . LEU A 1 93 ? -7.846 -9.829 -7.419 1.00 97.44 93 LEU A O 1
ATOM 757 N N . HIS A 1 94 ? -6.645 -7.934 -7.513 1.00 96.88 94 HIS A N 1
ATOM 758 C CA . HIS A 1 94 ? -5.949 -8.122 -6.235 1.00 96.88 94 HIS A CA 1
ATOM 759 C C . HIS A 1 94 ? -6.751 -7.610 -5.027 1.00 96.88 94 HIS A C 1
ATOM 761 O O . HIS A 1 94 ? -6.251 -7.548 -3.901 1.00 96.88 94 HIS A O 1
ATOM 767 N N . GLY A 1 95 ? -8.032 -7.293 -5.229 1.00 95.69 95 GLY A N 1
ATOM 768 C CA . GLY A 1 95 ? -8.967 -6.995 -4.154 1.00 95.69 95 GLY A CA 1
ATOM 769 C C . GLY A 1 95 ? -8.867 -5.575 -3.603 1.00 95.69 95 GLY A C 1
ATOM 770 O O . GLY A 1 95 ? -9.330 -5.359 -2.477 1.00 95.69 95 GLY A O 1
ATOM 771 N N . PHE A 1 96 ? -8.299 -4.635 -4.364 1.00 98.00 96 PHE A N 1
ATOM 772 C CA . PHE A 1 96 ? -8.426 -3.200 -4.108 1.00 98.00 96 PHE A CA 1
ATOM 773 C C . PHE A 1 96 ? -9.895 -2.762 -4.200 1.00 98.00 96 PHE A C 1
ATOM 775 O O . PHE A 1 96 ? -10.664 -3.274 -5.020 1.00 98.00 96 PHE A O 1
ATOM 782 N N . LYS A 1 97 ? -10.293 -1.813 -3.350 1.00 97.38 97 LYS A N 1
ATOM 783 C CA . LYS A 1 97 ? -11.649 -1.258 -3.288 1.00 97.38 97 LYS A CA 1
ATOM 784 C C . LYS A 1 97 ? -11.590 0.260 -3.408 1.00 97.38 97 LYS A C 1
ATOM 786 O O . LYS A 1 97 ? -11.154 0.943 -2.487 1.00 97.38 97 LYS A O 1
ATOM 791 N N . SER A 1 98 ? -12.010 0.799 -4.550 1.00 96.62 98 SER A N 1
ATOM 792 C CA . SER A 1 98 ? -11.859 2.228 -4.867 1.00 96.62 98 SER A CA 1
ATOM 793 C C . SER A 1 98 ? -12.647 3.167 -3.950 1.00 96.62 98 SER A C 1
ATOM 795 O O . SER A 1 98 ? -12.329 4.351 -3.874 1.00 96.62 98 SER A O 1
ATOM 797 N N . ASP A 1 99 ? -13.672 2.647 -3.278 1.00 95.94 99 ASP A N 1
ATOM 798 C CA . ASP A 1 99 ? -14.548 3.337 -2.330 1.00 95.94 99 ASP A CA 1
ATOM 799 C C . ASP A 1 99 ? -13.993 3.389 -0.896 1.00 95.94 99 ASP A C 1
ATOM 801 O O . ASP A 1 99 ? -14.625 3.980 -0.021 1.00 95.94 99 ASP A O 1
ATOM 805 N N . ARG A 1 100 ? -12.812 2.809 -0.650 1.00 96.88 100 ARG A N 1
ATOM 806 C CA . ARG A 1 100 ? -12.167 2.769 0.669 1.00 96.88 100 ARG A CA 1
ATOM 807 C C . ARG A 1 100 ? -10.888 3.604 0.707 1.00 96.88 100 ARG A C 1
ATOM 809 O O . ARG A 1 100 ? -10.164 3.633 -0.291 1.00 96.88 100 ARG A O 1
ATOM 816 N N . PRO A 1 101 ? -10.563 4.247 1.841 1.00 97.06 101 PRO A N 1
ATOM 817 C CA . PRO A 1 101 ? -9.256 4.869 2.040 1.00 97.06 101 PRO A CA 1
ATOM 818 C C . PRO A 1 101 ? -8.123 3.843 1.947 1.00 97.06 101 PRO A C 1
ATOM 820 O O . PRO A 1 101 ? -8.313 2.663 2.251 1.00 97.06 101 PRO A O 1
ATOM 823 N N . THR A 1 102 ? -6.942 4.296 1.534 1.00 98.25 102 THR A N 1
ATOM 824 C CA . THR A 1 102 ? -5.809 3.421 1.227 1.00 98.25 102 THR A CA 1
ATOM 825 C C . THR A 1 102 ? -4.581 3.783 2.042 1.00 98.25 102 THR A C 1
ATOM 827 O O . THR A 1 102 ? -4.129 4.924 2.024 1.00 98.25 102 THR A O 1
ATOM 830 N N . ILE A 1 103 ? -4.005 2.781 2.702 1.00 98.19 103 ILE A N 1
ATOM 831 C CA . ILE A 1 103 ? -2.694 2.851 3.343 1.00 98.19 103 ILE A CA 1
ATOM 832 C C . ILE A 1 103 ? -1.767 1.885 2.629 1.00 98.19 103 ILE A C 1
ATOM 834 O O . ILE A 1 103 ? -2.089 0.710 2.454 1.00 98.19 103 ILE A O 1
ATOM 838 N N . ILE A 1 104 ? -0.601 2.382 2.237 1.00 98.31 104 ILE A N 1
ATOM 839 C CA . ILE A 1 104 ? 0.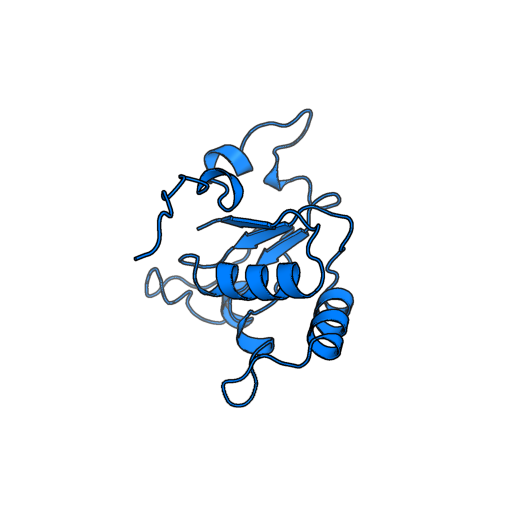387 1.606 1.500 1.00 98.31 104 ILE A CA 1
ATOM 840 C C . ILE A 1 104 ? 1.688 1.592 2.273 1.00 98.31 104 ILE A C 1
ATOM 842 O O . ILE A 1 104 ? 2.195 2.644 2.651 1.00 98.31 104 ILE A O 1
ATOM 846 N N . MET A 1 105 ? 2.258 0.410 2.454 1.00 96.81 105 MET A N 1
ATOM 847 C CA . MET A 1 105 ? 3.553 0.248 3.095 1.00 96.81 105 MET A CA 1
ATOM 848 C C . MET A 1 105 ? 4.575 -0.402 2.164 1.00 96.81 105 MET A C 1
ATOM 850 O O . MET A 1 105 ? 4.244 -1.096 1.195 1.00 96.81 105 MET A O 1
ATOM 854 N N . CYS A 1 106 ? 5.841 -0.131 2.453 1.00 94.62 106 CYS A N 1
ATOM 855 C CA . CYS A 1 106 ? 6.966 -0.964 2.050 1.00 94.62 106 CYS A CA 1
ATOM 856 C C . CYS A 1 106 ? 8.055 -0.864 3.120 1.00 94.62 106 CYS A C 1
ATOM 858 O O . CYS A 1 106 ? 7.755 -0.554 4.265 1.00 94.62 106 CYS A O 1
ATOM 860 N N . ASN A 1 107 ? 9.317 -1.120 2.772 1.00 92.62 107 ASN A N 1
ATOM 861 C CA . ASN A 1 107 ? 10.402 -1.037 3.749 1.00 92.62 107 ASN A CA 1
ATOM 862 C C . ASN A 1 107 ? 10.833 0.411 4.056 1.00 92.62 107 ASN A C 1
ATOM 864 O O . ASN A 1 107 ? 11.252 0.690 5.170 1.00 92.62 107 ASN A O 1
ATOM 868 N N . VAL A 1 108 ? 10.802 1.311 3.059 1.00 92.12 108 VAL A N 1
ATOM 869 C CA . VAL A 1 108 ? 11.357 2.686 3.159 1.00 92.12 108 VAL A CA 1
ATOM 870 C C . VAL A 1 108 ? 10.546 3.738 2.373 1.00 92.12 108 VAL A C 1
ATOM 872 O O . VAL A 1 108 ? 11.067 4.767 1.951 1.00 92.12 108 VAL A O 1
ATOM 875 N N . GLY A 1 109 ? 9.2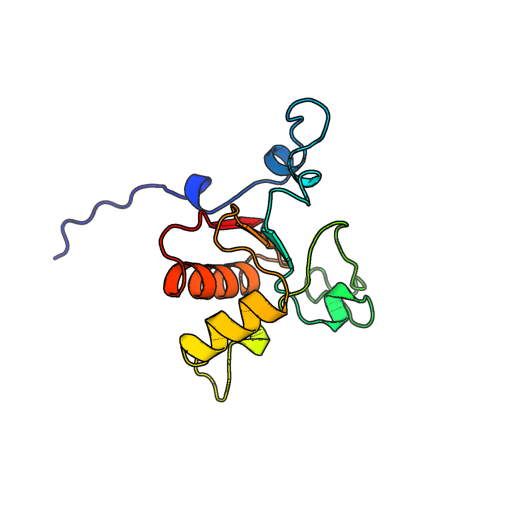78 3.459 2.074 1.00 91.38 109 GLY A N 1
ATOM 876 C CA . GLY A 1 109 ? 8.342 4.367 1.389 1.00 91.38 109 GLY A CA 1
ATOM 877 C C . GLY A 1 109 ? 8.429 4.480 -0.148 1.00 91.38 109 GLY A C 1
ATOM 878 O O . GLY A 1 109 ? 7.479 4.962 -0.763 1.00 91.38 109 GLY A O 1
ATOM 879 N N . ILE A 1 110 ? 9.497 4.016 -0.814 1.00 94.00 110 ILE A N 1
ATOM 880 C CA . ILE A 1 110 ? 9.672 4.204 -2.278 1.00 94.00 110 ILE A CA 1
ATOM 881 C C . ILE A 1 110 ? 8.614 3.443 -3.092 1.00 94.00 110 ILE A C 1
ATOM 883 O O . ILE A 1 110 ? 7.864 4.040 -3.863 1.00 94.00 110 ILE A O 1
ATOM 887 N N . GLN A 1 111 ? 8.533 2.121 -2.912 1.00 96.31 111 GLN A N 1
ATOM 888 C CA . GLN A 1 111 ? 7.546 1.284 -3.612 1.00 96.31 111 GLN A CA 1
ATOM 889 C C . GLN A 1 111 ? 6.107 1.684 -3.255 1.00 96.31 111 GLN A C 1
ATOM 891 O O . GLN A 1 111 ? 5.238 1.691 -4.126 1.00 96.31 111 GLN A O 1
ATOM 896 N N . ALA A 1 112 ? 5.879 2.097 -2.005 1.00 97.44 112 ALA A N 1
ATOM 897 C CA . ALA A 1 112 ? 4.569 2.527 -1.541 1.00 97.44 112 ALA A CA 1
ATOM 898 C C . ALA A 1 112 ? 4.105 3.795 -2.264 1.00 97.44 112 ALA A C 1
ATOM 900 O O . ALA A 1 112 ? 2.959 3.875 -2.698 1.00 97.44 112 ALA A O 1
ATOM 901 N N . THR A 1 113 ? 5.022 4.741 -2.477 1.00 96.44 113 THR A N 1
ATOM 902 C CA . THR A 1 113 ? 4.749 5.970 -3.233 1.00 96.44 113 THR A CA 1
ATOM 903 C C . THR A 1 113 ? 4.419 5.670 -4.697 1.00 96.44 113 THR A C 1
ATOM 905 O O . THR A 1 113 ? 3.503 6.275 -5.247 1.00 96.44 113 THR A O 1
ATOM 908 N N . LEU A 1 114 ? 5.115 4.716 -5.330 1.00 97.12 114 LEU A N 1
ATOM 909 C CA . LEU A 1 114 ? 4.832 4.322 -6.716 1.00 97.12 114 LEU A CA 1
ATOM 910 C C . LEU A 1 114 ? 3.435 3.700 -6.862 1.00 97.12 114 LEU A C 1
ATOM 912 O O . LEU A 1 114 ? 2.684 4.080 -7.760 1.00 97.12 114 LEU A O 1
ATOM 916 N N . LEU A 1 115 ? 3.066 2.782 -5.961 1.00 98.19 115 LEU A N 1
ATOM 917 C CA . LEU A 1 115 ? 1.720 2.203 -5.949 1.00 98.19 115 LEU A CA 1
ATOM 918 C C . LEU A 1 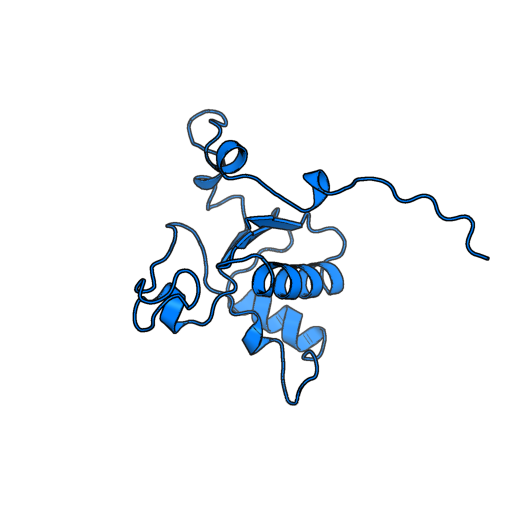115 ? 0.656 3.270 -5.646 1.00 98.19 115 LEU A C 1
ATOM 920 O O . LEU A 1 115 ? -0.394 3.281 -6.283 1.00 98.19 115 LEU A O 1
ATOM 924 N N . GLY A 1 116 ? 0.938 4.196 -4.727 1.00 97.38 116 GLY A N 1
ATOM 925 C CA . GLY A 1 116 ? 0.045 5.309 -4.411 1.00 97.38 116 GLY A CA 1
ATOM 926 C C . GLY A 1 116 ? -0.208 6.219 -5.607 1.00 97.38 116 GLY A C 1
ATOM 927 O O . GLY A 1 116 ? -1.359 6.507 -5.921 1.00 97.38 116 GLY A O 1
ATOM 928 N N . TYR A 1 117 ? 0.846 6.578 -6.342 1.00 96.50 117 TYR A N 1
ATOM 929 C CA . TYR A 1 117 ? 0.736 7.338 -7.586 1.00 96.50 117 TYR A CA 1
ATOM 930 C C . TYR A 1 117 ? -0.116 6.614 -8.640 1.00 96.50 117 TYR A C 1
ATOM 932 O O . TYR A 1 117 ? -0.962 7.236 -9.287 1.00 96.50 117 TYR A O 1
ATOM 940 N N . ALA A 1 118 ? 0.077 5.301 -8.802 1.00 97.62 118 ALA A N 1
ATOM 941 C CA . ALA A 1 118 ? -0.727 4.501 -9.720 1.00 97.62 118 ALA A CA 1
ATOM 942 C C . ALA A 1 118 ? -2.213 4.534 -9.329 1.00 97.62 118 ALA A C 1
ATOM 944 O O . ALA A 1 118 ? -3.069 4.778 -10.175 1.00 97.62 118 ALA A O 1
ATOM 945 N N . ILE A 1 119 ? -2.522 4.359 -8.041 1.00 98.06 119 ILE A N 1
ATOM 946 C CA . ILE A 1 119 ? -3.896 4.407 -7.532 1.00 98.06 119 ILE A CA 1
ATOM 947 C C . ILE A 1 119 ? -4.510 5.792 -7.743 1.00 98.06 119 ILE A C 1
ATOM 949 O O . ILE A 1 119 ? -5.605 5.872 -8.292 1.00 98.06 119 ILE A O 1
ATOM 953 N N . GLU A 1 120 ? -3.821 6.876 -7.380 1.00 96.12 120 GLU A N 1
ATOM 954 C CA . GLU A 1 120 ? -4.327 8.244 -7.567 1.00 96.12 120 GLU A CA 1
ATOM 955 C C . GLU A 1 120 ? -4.559 8.585 -9.048 1.00 96.12 120 GLU A C 1
ATOM 957 O O . GLU A 1 120 ? -5.522 9.276 -9.379 1.00 96.12 120 GLU A O 1
ATOM 962 N N . SER A 1 121 ? -3.725 8.065 -9.955 1.00 95.81 121 SER A N 1
ATOM 963 C CA . SER A 1 121 ? -3.871 8.288 -11.401 1.00 95.81 121 SER A CA 1
ATOM 964 C C . SER A 1 121 ? -5.150 7.659 -11.967 1.00 95.81 121 SER A C 1
ATOM 966 O O . SER A 1 121 ? -5.760 8.209 -12.884 1.00 95.81 121 SER A O 1
ATOM 968 N N . ILE A 1 122 ? -5.583 6.525 -11.407 1.00 97.50 122 ILE A N 1
ATOM 969 C CA . ILE A 1 122 ? -6.789 5.796 -11.835 1.00 97.50 122 ILE A CA 1
ATOM 970 C C . ILE A 1 122 ? -8.032 6.208 -11.028 1.00 97.50 122 ILE A C 1
ATOM 972 O O . ILE A 1 122 ? -9.155 6.207 -11.551 1.00 97.50 122 ILE A O 1
ATOM 976 N N . PHE A 1 123 ? -7.836 6.562 -9.757 1.00 96.94 123 PHE A N 1
ATOM 977 C CA . PHE A 1 123 ? -8.857 6.868 -8.758 1.00 96.94 123 PHE A CA 1
ATOM 978 C C . PHE A 1 123 ? -8.506 8.171 -8.010 1.00 96.94 123 PHE A C 1
ATOM 980 O O . PHE A 1 123 ? -8.162 8.138 -6.828 1.00 96.94 123 PHE A O 1
ATOM 987 N N . PRO A 1 124 ? -8.647 9.348 -8.648 1.00 94.50 124 PRO A N 1
ATOM 988 C CA . PRO A 1 124 ? -8.147 10.632 -8.128 1.00 94.50 124 PRO A CA 1
ATOM 989 C C . PRO A 1 124 ? -8.830 11.137 -6.846 1.00 94.50 124 PRO A C 1
ATOM 991 O O . PRO A 1 124 ? -8.410 12.137 -6.266 1.00 94.50 124 PRO A O 1
ATOM 994 N N . HIS A 1 125 ? -9.906 10.483 -6.409 1.00 94.19 125 HIS A N 1
ATOM 995 C CA . HIS A 1 125 ? -10.622 10.805 -5.172 1.00 94.19 125 HIS A CA 1
ATOM 996 C C . HIS A 1 125 ? -10.347 9.811 -4.041 1.00 94.19 125 HIS A C 1
ATOM 998 O O . HIS A 1 125 ? -10.887 9.981 -2.949 1.00 94.19 125 HIS A O 1
ATOM 1004 N N . ASN A 1 126 ? -9.534 8.780 -4.285 1.00 95.94 126 ASN A N 1
ATOM 1005 C CA . ASN A 1 126 ? -9.146 7.842 -3.248 1.00 95.94 126 ASN A CA 1
ATOM 1006 C C . ASN A 1 126 ? -8.135 8.521 -2.305 1.00 95.94 126 ASN A C 1
ATOM 1008 O O . ASN A 1 126 ? -7.110 9.011 -2.780 1.00 95.94 126 ASN A O 1
ATOM 1012 N N . PRO A 1 127 ? -8.397 8.596 -0.991 1.00 95.75 127 PRO A N 1
ATOM 1013 C CA . PRO A 1 127 ? -7.420 9.137 -0.062 1.00 95.75 127 PRO A CA 1
ATOM 1014 C C . PRO A 1 127 ? -6.323 8.093 0.170 1.00 95.75 127 PRO A C 1
ATOM 1016 O O . PRO A 1 127 ? -6.569 7.047 0.771 1.00 95.75 127 PRO A O 1
ATOM 1019 N N . VAL A 1 128 ? -5.121 8.392 -0.323 1.00 97.19 128 VAL A N 1
ATOM 1020 C CA . VAL A 1 128 ? -3.942 7.530 -0.214 1.00 97.19 128 VAL A CA 1
ATOM 1021 C C . VAL A 1 128 ? -2.964 8.104 0.808 1.00 97.19 128 VAL A C 1
ATOM 1023 O O . VAL A 1 128 ? -2.581 9.272 0.736 1.00 97.19 128 VAL A O 1
ATOM 1026 N N . GLN A 1 129 ? -2.527 7.257 1.736 1.00 97.38 129 GLN A N 1
ATOM 1027 C CA . GLN A 1 129 ? -1.452 7.539 2.680 1.00 97.38 129 GLN A CA 1
ATOM 1028 C C . GLN A 1 129 ? -0.371 6.461 2.590 1.00 97.38 129 GLN A C 1
ATOM 1030 O O . GLN A 1 129 ? -0.650 5.280 2.385 1.00 97.38 129 GLN A O 1
ATOM 1035 N N . VAL A 1 130 ? 0.878 6.871 2.764 1.00 96.81 130 VAL A N 1
ATOM 1036 C CA . VAL A 1 130 ? 2.039 5.989 2.838 1.00 96.81 130 VAL A CA 1
ATOM 1037 C C . VAL A 1 130 ? 2.428 5.798 4.300 1.00 96.81 130 VAL A C 1
ATOM 1039 O O . VAL A 1 130 ? 2.529 6.762 5.055 1.00 96.81 130 VAL A O 1
ATOM 1042 N N . TYR A 1 131 ? 2.650 4.546 4.686 1.00 94.88 131 TYR A N 1
ATOM 1043 C CA . TYR A 1 131 ? 3.327 4.177 5.921 1.00 94.88 131 TYR A CA 1
ATOM 1044 C C . TYR A 1 131 ? 4.789 3.861 5.584 1.00 94.88 131 TYR A C 1
ATOM 1046 O O . TYR A 1 131 ? 5.067 2.876 4.888 1.00 94.88 131 TYR A O 1
ATOM 1054 N N . ASN A 1 132 ? 5.703 4.737 6.004 1.00 79.62 132 ASN A N 1
ATOM 1055 C CA . ASN A 1 132 ? 7.139 4.650 5.739 1.00 79.62 132 ASN A CA 1
ATOM 1056 C C . ASN A 1 132 ? 7.991 4.663 7.008 1.00 79.62 132 ASN A C 1
ATOM 1058 O O . ASN A 1 132 ? 7.510 5.123 8.066 1.00 79.62 132 ASN A O 1
#

Sequence (132 aa):
RGTWKAGDNMAKYNITFEQLEEQHGDRKYIEWTDDLNLLDSRVRGQFEGTVPTDSPPNVIGTYIPGFKNLPAAELVEEGLMRENEDIRSWLELHGFKSDRPTIIMCNVGIQATLLGYAIESIFPHNPVQVYN

Secondary structure (DSSP, 8-state):
---PPP---HHHHB--HHHHSSEETTEEGGG-TTTSEEEE-S-HHHHHTSSB-SSSTTPBP---TT-EE--GGGGEETTEEPPHHHHHHHHHHTT--TTS-EEEE-SSSHHHHHHHHHHHHH-TTS-EEEE-

Radius of gyration: 15.56 Å; chains: 1; bounding box: 34×49×40 Å

Foldseek 3Di:
DDPDDDDDPQVQAADEPCQQQDDDDPHGNVPVLVQEQAEEQADPQLCVQNDALPVVPPHTHHHDPSYFYDHLCVQDDPNDGDDLVVLVVSCVVSPHDLNHAYEYEGRPQPSRVSNQVSSCVNRVPHRHYYYD

pLDDT: mean 93.95, std 6.02, range [56.44, 98.5]